Protein AF-A0A843VRE2-F1 (afdb_monomer_lite)

Organism: Colocasia esculenta (NCBI:txid4460)

Radius of gyration: 12.14 Å; chains: 1; bounding box: 26×36×26 Å

Sequence (67 aa):
MREIEKIFRAIRCADDDKVTLATYMLQKRADVWWASLLRSRFKDGTIEVAWDKFVRLFRAKFVPEHI

Structure (mmCIF, N/CA/C/O backbone):
data_AF-A0A843VRE2-F1
#
_entry.id   AF-A0A843VRE2-F1
#
loop_
_atom_site.group_PDB
_atom_site.id
_atom_site.type_symbol
_atom_site.label_atom_id
_atom_site.label_alt_id
_atom_site.label_comp_id
_atom_site.label_asym_id
_atom_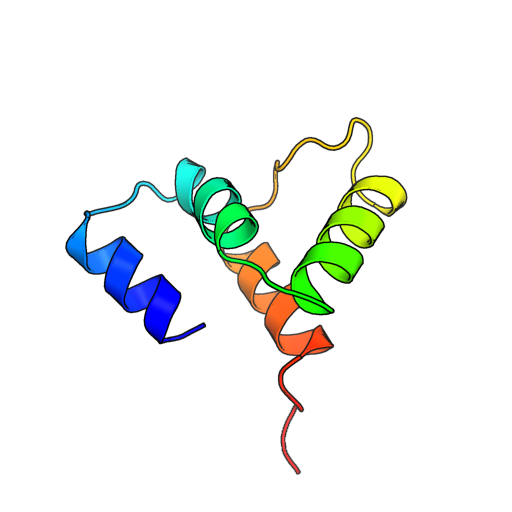site.label_entity_id
_atom_site.label_seq_id
_atom_site.pdbx_PDB_ins_code
_atom_site.Cartn_x
_atom_site.Cartn_y
_atom_site.Cartn_z
_atom_site.occupancy
_atom_site.B_iso_or_equiv
_atom_site.auth_seq_id
_atom_site.auth_comp_id
_atom_site.auth_asym_id
_atom_site.auth_atom_id
_atom_site.pdbx_PDB_model_num
ATOM 1 N N . MET A 1 1 ? 4.341 -11.431 2.401 1.00 81.38 1 MET A N 1
ATOM 2 C CA . MET A 1 1 ? 2.883 -11.252 2.209 1.00 81.38 1 MET A CA 1
ATOM 3 C C . MET A 1 1 ? 2.051 -11.979 3.256 1.00 81.38 1 MET A C 1
ATOM 5 O O . MET A 1 1 ? 1.295 -11.299 3.931 1.00 81.38 1 MET A O 1
ATOM 9 N N . ARG A 1 2 ? 2.235 -13.291 3.485 1.00 84.69 2 ARG A N 1
ATOM 10 C CA . ARG A 1 2 ? 1.456 -14.053 4.487 1.00 84.69 2 ARG A CA 1
ATOM 11 C C . ARG A 1 2 ? 1.402 -13.415 5.887 1.00 84.69 2 ARG A C 1
ATOM 13 O O . ARG A 1 2 ? 0.337 -13.377 6.485 1.00 84.69 2 ARG A O 1
ATOM 20 N N . GLU A 1 3 ? 2.521 -12.900 6.400 1.00 88.56 3 GLU A N 1
ATOM 21 C CA . GLU A 1 3 ? 2.548 -12.273 7.736 1.00 88.56 3 GLU A CA 1
ATOM 22 C C . GLU A 1 3 ? 1.764 -10.951 7.803 1.00 88.56 3 GLU A C 1
ATOM 24 O O . GLU A 1 3 ? 1.048 -10.711 8.770 1.00 88.56 3 GLU A O 1
ATOM 29 N N . ILE A 1 4 ? 1.809 -10.140 6.741 1.00 90.81 4 ILE A N 1
ATOM 30 C CA . ILE A 1 4 ? 1.007 -8.912 6.622 1.00 90.81 4 ILE A CA 1
ATOM 31 C C . ILE A 1 4 ? -0.494 -9.235 6.616 1.00 90.81 4 ILE A C 1
ATOM 33 O O . ILE A 1 4 ? -1.274 -8.602 7.321 1.00 90.81 4 ILE A O 1
ATOM 37 N N 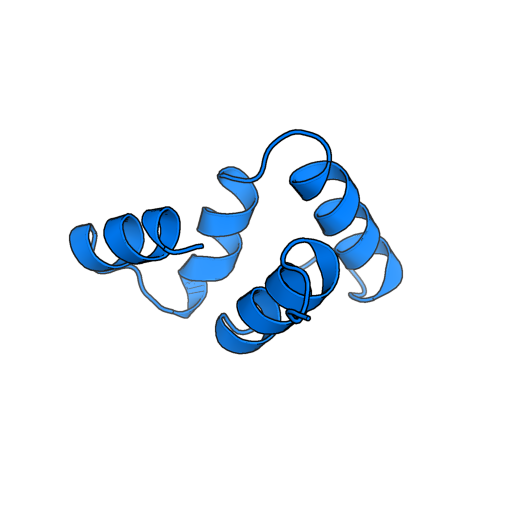. GLU A 1 5 ? -0.900 -10.275 5.884 1.00 90.69 5 GLU A N 1
ATOM 38 C CA . GLU A 1 5 ? -2.305 -10.688 5.807 1.00 90.69 5 GLU A CA 1
ATOM 39 C C . GLU A 1 5 ? -2.825 -11.219 7.153 1.00 90.69 5 GLU A C 1
ATOM 41 O O . GLU A 1 5 ? -3.975 -10.961 7.514 1.00 90.69 5 GLU A O 1
ATOM 46 N N . LYS A 1 6 ? -1.978 -11.910 7.934 1.00 93.25 6 LYS A N 1
ATOM 47 C CA . LYS A 1 6 ? -2.320 -12.325 9.304 1.00 93.25 6 LYS A CA 1
ATOM 48 C C . LYS A 1 6 ? -2.576 -11.122 10.211 1.00 93.25 6 LYS A C 1
ATOM 50 O O . LYS A 1 6 ? -3.563 -11.136 10.941 1.00 93.25 6 LYS A O 1
ATOM 55 N N . ILE A 1 7 ? -1.724 -10.095 10.146 1.00 93.75 7 ILE A N 1
ATOM 56 C CA . ILE A 1 7 ? -1.891 -8.866 10.934 1.00 93.75 7 ILE A CA 1
ATOM 57 C C . ILE A 1 7 ? -3.198 -8.176 10.549 1.00 93.75 7 ILE A C 1
ATOM 59 O O . ILE A 1 7 ? -4.020 -7.923 11.424 1.00 93.75 7 ILE A O 1
ATOM 63 N N . PHE A 1 8 ? -3.449 -7.966 9.254 1.00 95.12 8 PHE A N 1
ATOM 64 C CA . PHE A 1 8 ? -4.688 -7.340 8.781 1.00 95.12 8 PHE A CA 1
ATOM 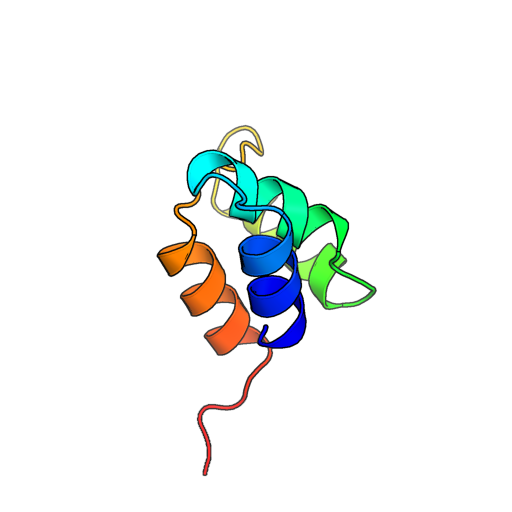65 C C . PHE A 1 8 ? -5.940 -8.084 9.223 1.00 95.12 8 PHE A C 1
ATOM 67 O O . PHE A 1 8 ? -6.916 -7.452 9.625 1.00 95.12 8 PHE A O 1
ATOM 74 N N . ARG A 1 9 ? -5.909 -9.420 9.210 1.00 94.62 9 ARG A N 1
ATOM 75 C CA . ARG A 1 9 ? -7.011 -10.229 9.733 1.00 94.62 9 ARG A CA 1
ATOM 76 C C . ARG A 1 9 ? -7.187 -10.048 11.241 1.00 94.62 9 ARG A C 1
ATOM 78 O O . ARG A 1 9 ? -8.324 -9.938 11.689 1.00 94.62 9 ARG A O 1
ATOM 85 N N . ALA A 1 10 ? -6.096 -10.008 12.007 1.00 96.12 10 ALA A N 1
ATOM 86 C CA . ALA A 1 10 ? -6.140 -9.848 13.459 1.00 96.12 10 ALA A CA 1
ATOM 87 C C . ALA A 1 10 ? -6.732 -8.494 13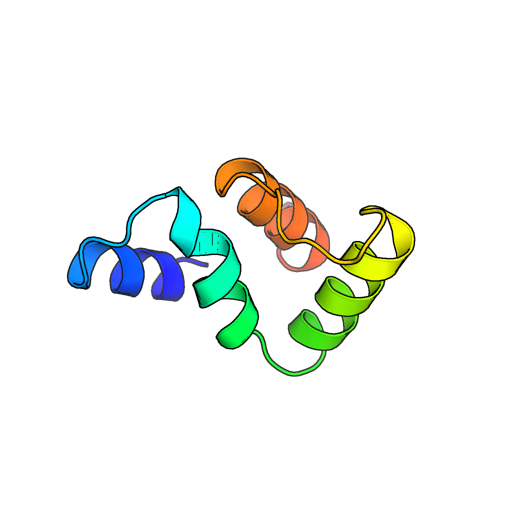.879 1.00 96.12 10 ALA A C 1
ATOM 89 O O . ALA A 1 10 ? -7.554 -8.448 14.789 1.00 96.12 10 ALA A O 1
ATOM 90 N N . ILE A 1 11 ? -6.373 -7.412 13.180 1.00 94.81 11 ILE A N 1
ATOM 91 C CA . ILE A 1 11 ? -6.871 -6.058 13.478 1.00 94.81 11 ILE A CA 1
ATOM 92 C C . ILE A 1 11 ? -8.164 -5.696 12.734 1.00 94.81 11 ILE A C 1
ATOM 94 O O . ILE A 1 11 ? -8.644 -4.577 12.870 1.00 94.81 11 ILE A O 1
ATOM 98 N N . ARG A 1 12 ? -8.727 -6.619 11.937 1.00 94.62 12 ARG A N 1
ATOM 99 C CA . ARG A 1 12 ? -9.898 -6.378 11.071 1.00 94.62 12 ARG A CA 1
ATOM 100 C C . ARG A 1 12 ? -9.722 -5.142 10.174 1.00 94.62 12 ARG A C 1
ATOM 102 O O . ARG A 1 12 ? -10.633 -4.332 10.043 1.00 94.62 12 ARG A O 1
ATOM 109 N N . CYS A 1 13 ? -8.543 -5.021 9.567 1.00 95.12 13 CYS A N 1
ATOM 110 C CA . CYS A 1 13 ? -8.174 -3.900 8.706 1.00 95.12 13 CYS A CA 1
ATOM 111 C C . CYS A 1 13 ? -9.159 -3.743 7.540 1.00 95.12 13 CYS A C 1
ATOM 113 O O . CYS A 1 13 ? -9.403 -4.717 6.817 1.00 95.12 13 CYS A O 1
ATOM 115 N N . ALA A 1 14 ? -9.663 -2.524 7.336 1.00 93.75 14 ALA A N 1
ATOM 116 C CA . ALA A 1 14 ? -10.458 -2.170 6.166 1.00 93.75 14 ALA A CA 1
ATOM 117 C C . ALA A 1 14 ? -9.610 -2.269 4.892 1.00 93.75 14 ALA A C 1
ATOM 119 O O . ALA A 1 14 ? -8.405 -2.015 4.933 1.00 93.75 14 ALA A O 1
ATOM 120 N N . ASP A 1 15 ? -10.225 -2.652 3.771 1.00 89.25 15 ASP A N 1
ATOM 121 C CA . ASP A 1 15 ? -9.513 -2.857 2.503 1.00 89.25 15 ASP A CA 1
ATOM 122 C C . ASP A 1 15 ? -8.821 -1.581 2.005 1.00 89.25 15 ASP A C 1
ATOM 124 O O . ASP A 1 15 ? -7.692 -1.666 1.514 1.00 89.25 15 ASP A O 1
ATOM 128 N N . ASP A 1 16 ? -9.442 -0.422 2.231 1.00 89.25 16 ASP A N 1
ATOM 129 C CA . ASP A 1 16 ? -8.924 0.896 1.846 1.00 89.25 16 ASP A CA 1
ATOM 130 C C . ASP A 1 16 ? -7.631 1.266 2.600 1.00 89.25 16 ASP A C 1
ATOM 132 O O . ASP A 1 16 ? -6.755 1.936 2.054 1.00 89.25 16 ASP A O 1
ATOM 136 N N . ASP A 1 17 ? -7.443 0.746 3.818 1.00 91.75 17 ASP A N 1
ATOM 137 C CA . ASP A 1 17 ? -6.263 1.023 4.648 1.00 91.75 17 ASP A CA 1
ATOM 138 C C . ASP A 1 17 ? -5.107 0.040 4.405 1.00 91.75 17 ASP A C 1
ATOM 140 O O . ASP A 1 17 ? -3.960 0.293 4.797 1.00 91.75 17 ASP A O 1
ATOM 144 N N . LYS A 1 18 ? -5.375 -1.103 3.758 1.00 93.31 18 LYS A N 1
ATOM 145 C CA . LYS A 1 18 ? -4.405 -2.204 3.653 1.00 93.31 18 LYS A CA 1
ATOM 146 C C . LYS A 1 18 ? -3.135 -1.802 2.925 1.00 93.31 18 LYS A C 1
ATOM 148 O O . LYS A 1 18 ? -2.048 -2.179 3.359 1.00 93.31 18 LYS A O 1
ATOM 153 N N . VAL A 1 19 ? -3.237 -1.074 1.812 1.00 92.06 19 VAL A N 1
ATOM 154 C CA . VAL A 1 19 ? -2.028 -0.697 1.067 1.00 92.06 19 VAL A CA 1
ATOM 155 C C . VAL A 1 19 ? -1.214 0.309 1.865 1.00 92.06 19 VAL A C 1
ATOM 157 O O . VAL A 1 19 ? -0.019 0.093 2.040 1.00 92.06 19 VAL A O 1
ATOM 160 N N . THR A 1 20 ? -1.850 1.328 2.440 1.00 91.38 20 THR A N 1
ATOM 161 C CA . THR A 1 20 ? -1.181 2.298 3.314 1.00 91.38 20 THR A CA 1
ATOM 162 C C . THR A 1 20 ? -0.401 1.591 4.424 1.00 91.38 20 THR A C 1
ATOM 164 O O . THR A 1 20 ? 0.819 1.740 4.514 1.00 91.38 20 THR A O 1
ATOM 167 N N . LEU A 1 21 ? -1.043 0.711 5.196 1.00 92.19 21 LEU A N 1
ATOM 168 C CA . LEU A 1 21 ? -0.375 -0.024 6.275 1.00 92.19 21 LEU A CA 1
ATOM 169 C C . LEU A 1 21 ? 0.714 -0.980 5.771 1.00 92.19 21 LEU A C 1
ATOM 171 O O . LEU A 1 21 ? 1.787 -1.059 6.369 1.00 92.19 21 LEU A O 1
ATOM 175 N N . ALA A 1 22 ? 0.488 -1.684 4.660 1.00 92.44 22 ALA A N 1
ATOM 176 C CA . ALA A 1 22 ? 1.488 -2.589 4.098 1.00 92.44 22 ALA A CA 1
ATOM 177 C C . ALA A 1 22 ? 2.748 -1.845 3.651 1.00 92.44 22 ALA A C 1
ATOM 179 O O . ALA A 1 22 ? 3.847 -2.377 3.792 1.00 92.44 22 ALA A O 1
ATOM 180 N N . THR A 1 23 ? 2.598 -0.622 3.135 1.00 90.62 23 THR A N 1
ATOM 181 C CA . THR A 1 23 ? 3.727 0.197 2.684 1.00 90.62 23 THR A CA 1
ATOM 182 C C . THR A 1 23 ? 4.595 0.674 3.840 1.00 90.62 23 THR A C 1
ATOM 184 O O . THR A 1 23 ? 5.814 0.581 3.735 1.00 90.62 23 THR A O 1
ATOM 187 N N . TYR A 1 24 ? 3.997 1.027 4.984 1.00 89.94 24 TYR A N 1
ATOM 188 C CA . TYR A 1 24 ? 4.740 1.307 6.221 1.00 89.94 24 TYR A CA 1
ATOM 189 C C . TYR A 1 24 ? 5.533 0.106 6.748 1.00 89.94 24 TYR A C 1
ATOM 191 O O . TYR A 1 24 ? 6.525 0.273 7.454 1.00 89.94 24 TYR A O 1
ATOM 199 N N . MET A 1 25 ? 5.109 -1.113 6.414 1.00 89.88 25 MET A N 1
ATOM 200 C CA . MET A 1 25 ? 5.794 -2.342 6.812 1.00 89.88 25 MET A CA 1
ATOM 201 C C . MET A 1 25 ? 6.892 -2.777 5.829 1.00 89.88 25 MET A C 1
ATOM 203 O O . MET A 1 25 ? 7.597 -3.755 6.099 1.00 89.88 25 MET A O 1
ATOM 207 N N . LEU A 1 26 ? 7.046 -2.107 4.680 1.00 91.19 26 LEU A N 1
ATOM 208 C CA . LEU A 1 26 ? 8.101 -2.434 3.725 1.00 91.19 26 LEU A CA 1
ATOM 209 C C . LEU A 1 26 ? 9.468 -2.028 4.267 1.00 91.19 26 LEU A C 1
ATOM 211 O O . LEU A 1 26 ? 9.630 -1.038 4.969 1.00 91.19 26 LEU A O 1
ATOM 215 N N . GLN A 1 27 ? 10.482 -2.813 3.915 1.00 90.50 27 GLN A N 1
ATOM 216 C CA . GLN A 1 27 ? 11.847 -2.575 4.364 1.00 90.50 27 GLN A CA 1
ATOM 217 C C . GLN A 1 27 ? 12.836 -2.710 3.210 1.00 90.50 27 GLN A C 1
ATOM 219 O O . GLN A 1 27 ? 12.656 -3.516 2.287 1.00 90.50 27 GLN A O 1
ATOM 224 N N . LYS A 1 28 ? 13.940 -1.960 3.303 1.00 93.00 28 LYS A N 1
ATOM 225 C CA . LYS A 1 28 ? 15.098 -2.053 2.403 1.00 93.00 28 LYS A CA 1
ATOM 226 C C . LYS A 1 28 ? 14.677 -1.931 0.928 1.00 93.00 28 LYS A C 1
ATOM 228 O O . LYS A 1 28 ? 14.083 -0.942 0.514 1.00 93.00 28 LYS A O 1
ATOM 233 N N . ARG A 1 29 ? 14.969 -2.958 0.122 1.00 92.19 29 ARG A N 1
ATOM 234 C CA . ARG A 1 29 ? 14.733 -2.976 -1.328 1.00 92.19 29 ARG A CA 1
ATOM 235 C C . ARG A 1 29 ? 13.251 -2.884 -1.701 1.00 92.19 29 ARG A C 1
ATOM 237 O O . ARG A 1 29 ? 12.944 -2.397 -2.784 1.00 92.19 29 ARG A O 1
ATOM 244 N N . ALA A 1 30 ? 12.356 -3.359 -0.836 1.00 91.94 30 ALA A N 1
ATOM 245 C CA . ALA A 1 30 ? 10.920 -3.310 -1.085 1.00 91.94 30 ALA A CA 1
ATOM 246 C C . ALA A 1 30 ? 10.366 -1.888 -0.977 1.00 91.94 30 ALA A C 1
ATOM 248 O O . ALA A 1 30 ? 9.614 -1.468 -1.852 1.00 91.94 30 ALA A O 1
ATOM 249 N N . ASP A 1 31 ? 10.804 -1.146 0.039 1.00 92.81 31 ASP A N 1
ATOM 250 C CA . ASP A 1 31 ? 10.401 0.240 0.275 1.00 92.81 31 ASP A CA 1
ATOM 251 C C . ASP A 1 31 ? 10.881 1.168 -0.855 1.00 92.81 31 ASP A C 1
ATOM 253 O O . ASP A 1 31 ? 10.082 1.813 -1.536 1.00 92.81 31 ASP A O 1
ATOM 257 N N . VAL A 1 32 ? 12.179 1.109 -1.183 1.00 93.62 32 VAL A N 1
ATOM 258 C CA . VAL A 1 32 ? 12.767 1.901 -2.280 1.00 93.62 32 VAL A CA 1
ATOM 259 C C . VAL A 1 32 ? 12.071 1.630 -3.618 1.00 93.62 32 VAL A C 1
ATOM 261 O O . VAL A 1 32 ? 11.778 2.560 -4.375 1.00 93.62 32 VAL A O 1
ATOM 264 N N . TRP A 1 33 ? 11.795 0.358 -3.922 1.00 93.75 33 TRP A N 1
ATOM 265 C CA . TRP A 1 33 ? 11.086 -0.015 -5.144 1.00 93.75 33 TRP A CA 1
ATOM 266 C C . TRP A 1 33 ? 9.658 0.526 -5.161 1.00 93.75 33 TRP A C 1
ATOM 268 O O . TRP A 1 33 ? 9.243 1.081 -6.178 1.00 93.75 33 TRP A O 1
ATOM 278 N N . TRP A 1 34 ? 8.916 0.386 -4.061 1.00 91.88 34 TRP A N 1
ATOM 279 C CA . TRP A 1 34 ? 7.533 0.841 -3.996 1.00 91.88 34 TRP A CA 1
ATOM 280 C C . TRP A 1 34 ? 7.438 2.361 -4.150 1.00 91.88 34 TRP A C 1
ATOM 282 O O . TRP A 1 34 ? 6.666 2.845 -4.976 1.00 91.88 34 TRP A O 1
ATOM 292 N N . ALA A 1 35 ? 8.302 3.116 -3.470 1.00 89.81 35 ALA A N 1
ATOM 293 C CA . ALA A 1 35 ? 8.371 4.568 -3.607 1.00 89.81 35 ALA A CA 1
ATOM 294 C C . ALA A 1 35 ? 8.723 5.008 -5.044 1.00 89.81 35 ALA A C 1
ATOM 296 O O . ALA A 1 35 ? 8.172 5.981 -5.561 1.00 89.81 35 ALA A O 1
ATOM 297 N N . SER A 1 36 ? 9.620 4.284 -5.723 1.00 90.12 36 SER A N 1
ATOM 298 C CA . SER A 1 36 ? 9.941 4.526 -7.138 1.00 90.12 36 SER A CA 1
ATOM 299 C C . SER A 1 36 ? 8.767 4.200 -8.068 1.00 90.12 36 SER A C 1
ATOM 301 O O . SER A 1 36 ? 8.513 4.937 -9.025 1.00 90.12 36 SER A O 1
ATOM 303 N N . LEU A 1 37 ? 8.023 3.129 -7.783 1.00 89.44 37 LEU A N 1
ATOM 304 C CA . LEU A 1 37 ? 6.833 2.755 -8.538 1.00 89.44 37 LEU A CA 1
ATOM 305 C C . LEU A 1 37 ? 5.722 3.801 -8.383 1.00 89.44 37 LEU A C 1
ATOM 307 O O . LEU A 1 37 ? 5.128 4.185 -9.387 1.00 89.44 37 LEU A O 1
ATOM 311 N N . LEU A 1 38 ? 5.496 4.301 -7.163 1.00 86.94 38 LEU A N 1
ATOM 312 C CA . LEU A 1 38 ? 4.555 5.390 -6.893 1.00 86.94 38 LEU A CA 1
ATOM 313 C C . LEU A 1 38 ? 4.896 6.625 -7.727 1.00 86.94 38 LEU A C 1
ATOM 315 O O . LEU A 1 38 ? 4.076 7.049 -8.531 1.00 86.94 38 LEU A O 1
ATOM 319 N N . ARG A 1 39 ? 6.139 7.117 -7.647 1.00 86.00 39 ARG A N 1
ATOM 320 C CA . ARG A 1 39 ? 6.577 8.303 -8.407 1.00 86.00 39 ARG A CA 1
ATOM 321 C C . ARG A 1 39 ? 6.486 8.152 -9.927 1.00 86.00 39 ARG A C 1
ATOM 323 O O . ARG A 1 39 ? 6.295 9.143 -10.619 1.00 86.00 39 ARG A O 1
ATOM 330 N N . SER A 1 40 ? 6.686 6.944 -10.453 1.00 84.31 40 SER A N 1
ATOM 331 C CA . SER A 1 40 ? 6.722 6.713 -11.905 1.00 84.31 40 SER A CA 1
ATOM 332 C C . SER A 1 40 ? 5.358 6.407 -12.517 1.00 84.31 40 SER A C 1
ATOM 334 O O . SER A 1 40 ? 5.136 6.735 -13.681 1.00 84.31 40 SER A O 1
ATOM 336 N N . ARG A 1 41 ? 4.454 5.753 -11.775 1.00 78.25 41 ARG A N 1
ATOM 337 C CA . ARG A 1 41 ? 3.174 5.265 -12.314 1.00 78.25 41 ARG A CA 1
ATOM 338 C C . ARG A 1 41 ? 1.935 5.943 -11.757 1.00 78.25 41 ARG A C 1
ATOM 340 O O . ARG A 1 41 ? 0.901 5.875 -12.415 1.00 78.25 41 ARG A O 1
ATOM 347 N N . PHE A 1 42 ? 2.017 6.568 -10.590 1.00 73.88 42 PHE A N 1
ATOM 348 C CA . PHE A 1 42 ? 0.876 7.198 -9.941 1.00 73.88 42 PHE A CA 1
ATOM 349 C C . PHE A 1 42 ? 1.161 8.696 -9.853 1.00 73.88 42 PHE A C 1
ATOM 351 O O . PHE A 1 42 ? 2.062 9.130 -9.135 1.00 73.88 42 PHE A O 1
ATOM 358 N N . LYS A 1 43 ? 0.443 9.485 -10.665 1.00 60.88 43 LYS A N 1
ATOM 359 C CA . LYS A 1 43 ? 0.515 10.947 -10.574 1.00 60.88 43 LYS A CA 1
ATOM 360 C C . LYS A 1 43 ? 0.129 11.336 -9.143 1.00 60.88 43 LYS A C 1
ATOM 362 O O . LYS A 1 43 ? -0.792 10.759 -8.582 1.00 60.88 43 LYS A O 1
ATOM 367 N N . ASP A 1 44 ? 0.908 12.236 -8.558 1.00 65.81 44 ASP A N 1
ATOM 368 C CA . ASP A 1 44 ? 0.722 12.804 -7.214 1.00 65.81 44 ASP A CA 1
ATOM 369 C C . ASP A 1 44 ? 1.105 11.911 -6.019 1.00 65.81 44 ASP A C 1
ATOM 371 O O . ASP A 1 44 ? 0.955 12.319 -4.870 1.00 65.81 44 ASP A O 1
ATOM 375 N N . GLY A 1 45 ? 1.691 10.727 -6.252 1.00 59.12 45 GLY A N 1
ATOM 376 C CA . GLY A 1 45 ? 2.226 9.887 -5.168 1.00 59.12 45 GLY A CA 1
ATOM 377 C C . GLY A 1 45 ? 1.160 9.329 -4.218 1.00 59.12 45 GLY A C 1
ATOM 378 O O . GLY A 1 45 ? 1.502 8.807 -3.156 1.00 59.12 45 GLY A O 1
ATOM 379 N N . THR A 1 46 ? -0.116 9.418 -4.597 1.00 62.81 46 THR A N 1
ATOM 380 C CA . THR A 1 46 ? -1.239 8.873 -3.842 1.00 62.81 46 THR A CA 1
ATOM 381 C C . THR A 1 46 ? -1.312 7.357 -4.000 1.00 62.81 46 THR A C 1
ATOM 383 O O . THR A 1 46 ? -1.110 6.782 -5.074 1.00 62.81 46 THR A O 1
ATOM 386 N N . ILE A 1 47 ? -1.598 6.682 -2.887 1.00 63.88 47 ILE A N 1
ATOM 387 C CA . ILE A 1 47 ? -1.824 5.239 -2.843 1.00 63.88 47 ILE A CA 1
ATOM 388 C C . ILE A 1 47 ? -3.306 4.985 -3.159 1.00 63.88 47 ILE A C 1
ATOM 390 O O . ILE A 1 47 ? -4.075 4.573 -2.304 1.00 63.88 47 ILE A O 1
ATOM 394 N N . GLU A 1 48 ? -3.724 5.215 -4.404 1.00 71.81 48 GLU A N 1
ATOM 395 C CA . GLU A 1 48 ? -5.038 4.759 -4.908 1.00 71.81 48 GLU A CA 1
ATOM 396 C C . GLU A 1 48 ? -4.930 3.352 -5.518 1.00 71.81 48 GLU A C 1
ATOM 398 O O . GLU A 1 48 ? -5.441 3.036 -6.595 1.00 71.81 48 GLU A O 1
ATOM 403 N N . VAL A 1 49 ? -4.155 2.486 -4.869 1.00 84.38 49 VAL A N 1
ATOM 404 C CA . VAL A 1 49 ? -3.935 1.119 -5.332 1.00 84.38 49 VAL A CA 1
ATOM 405 C C . VAL A 1 49 ? -4.846 0.210 -4.531 1.00 84.38 49 VAL A C 1
ATOM 407 O O . VAL A 1 49 ? -4.698 0.112 -3.321 1.00 84.38 49 VAL A O 1
ATOM 410 N N . ALA A 1 50 ? -5.755 -0.493 -5.202 1.00 89.38 50 ALA A N 1
ATOM 411 C CA . ALA A 1 50 ? -6.518 -1.558 -4.564 1.00 89.38 50 ALA A CA 1
ATOM 412 C C . ALA A 1 50 ? -5.578 -2.658 -4.030 1.00 89.38 50 ALA A C 1
ATOM 414 O O . ALA A 1 50 ? -4.527 -2.950 -4.618 1.00 89.38 50 ALA A O 1
ATOM 415 N N . TRP A 1 51 ? -5.952 -3.281 -2.910 1.00 91.31 51 TRP A N 1
ATOM 416 C CA . TRP A 1 51 ? -5.120 -4.278 -2.231 1.00 91.31 51 TRP A CA 1
ATOM 417 C C . TRP A 1 51 ? -4.685 -5.431 -3.153 1.00 91.31 51 TRP A C 1
ATOM 419 O O . TRP A 1 51 ? -3.522 -5.840 -3.138 1.00 91.31 51 TRP A O 1
ATOM 429 N N . ASP A 1 52 ? -5.580 -5.921 -4.012 1.00 91.00 52 ASP A N 1
ATOM 430 C CA . ASP A 1 52 ? -5.294 -6.988 -4.977 1.00 91.00 52 ASP A CA 1
ATOM 431 C C . ASP A 1 52 ? -4.173 -6.592 -5.957 1.00 91.00 52 ASP A C 1
ATOM 433 O O . ASP A 1 52 ? -3.240 -7.364 -6.211 1.00 91.00 52 ASP A O 1
ATOM 437 N N . LYS A 1 53 ? -4.211 -5.354 -6.456 1.00 90.06 53 LYS A N 1
ATOM 438 C CA . LYS A 1 53 ? -3.220 -4.800 -7.374 1.00 90.06 53 LYS A CA 1
ATOM 439 C C . LYS A 1 53 ? -1.870 -4.641 -6.684 1.00 90.06 53 LYS A C 1
ATOM 441 O O . LYS A 1 53 ? -0.855 -4.999 -7.285 1.00 90.06 53 LYS A O 1
ATOM 446 N N . PHE A 1 54 ? -1.846 -4.182 -5.430 1.00 91.00 54 PHE A N 1
ATOM 447 C CA . PHE A 1 54 ? -0.623 -4.150 -4.622 1.00 91.00 54 PHE A CA 1
ATOM 448 C C . PHE A 1 54 ? -0.008 -5.549 -4.502 1.00 91.00 54 PHE A C 1
ATOM 450 O O . PHE A 1 54 ? 1.162 -5.735 -4.837 1.00 91.00 54 PHE A O 1
ATOM 4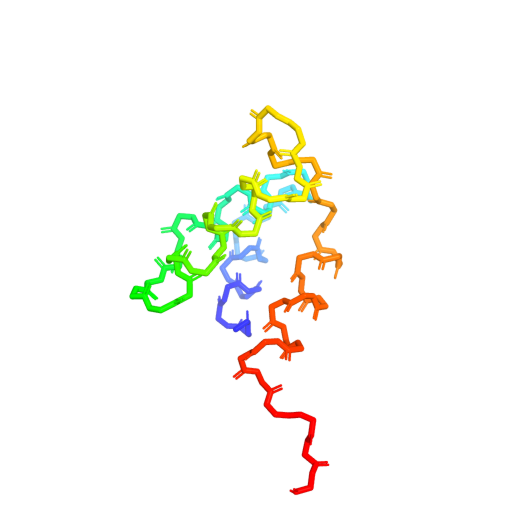57 N N . VAL A 1 55 ? -0.799 -6.550 -4.099 1.00 90.94 55 VAL A N 1
ATOM 458 C CA . VAL A 1 55 ? -0.329 -7.933 -3.922 1.00 90.94 55 VAL A CA 1
ATOM 459 C C . VAL A 1 55 ? 0.240 -8.495 -5.224 1.00 90.94 55 VAL A C 1
ATOM 461 O O . VAL A 1 55 ? 1.316 -9.096 -5.204 1.00 90.94 55 VAL A O 1
ATOM 464 N N . ARG A 1 56 ? -0.439 -8.282 -6.358 1.00 90.69 56 ARG A N 1
ATOM 465 C CA . ARG A 1 56 ? 0.026 -8.733 -7.680 1.00 90.69 56 ARG A CA 1
ATOM 466 C C . ARG A 1 56 ? 1.362 -8.103 -8.062 1.00 90.69 56 ARG A C 1
ATOM 468 O O . ARG A 1 56 ? 2.290 -8.826 -8.417 1.00 90.69 56 ARG A O 1
ATOM 475 N N . LEU A 1 57 ? 1.481 -6.779 -7.951 1.00 91.06 57 LEU A N 1
ATOM 476 C CA . LEU A 1 57 ? 2.718 -6.055 -8.264 1.00 91.06 57 LEU A CA 1
ATOM 477 C C . LEU A 1 57 ? 3.869 -6.480 -7.348 1.00 91.06 57 LEU A C 1
ATOM 479 O O . LEU A 1 57 ? 4.986 -6.701 -7.815 1.00 91.06 57 LEU A O 1
ATOM 483 N N . PHE A 1 58 ? 3.594 -6.617 -6.050 1.00 91.25 58 PHE A N 1
ATOM 484 C CA . PHE A 1 58 ? 4.588 -7.020 -5.063 1.00 91.25 58 PHE A CA 1
ATOM 485 C C . PHE A 1 58 ? 5.099 -8.439 -5.325 1.00 91.25 58 PHE A C 1
ATOM 487 O O . PHE A 1 58 ? 6.309 -8.671 -5.322 1.00 91.25 58 PHE A O 1
ATOM 494 N N . ARG A 1 59 ? 4.188 -9.387 -5.591 1.00 90.12 59 ARG A N 1
ATOM 495 C CA . ARG A 1 59 ? 4.544 -10.771 -5.931 1.00 90.12 59 ARG A CA 1
ATOM 496 C C . ARG A 1 59 ? 5.375 -10.819 -7.206 1.00 90.12 59 ARG A C 1
ATOM 498 O O . ARG A 1 59 ? 6.475 -11.339 -7.141 1.00 90.12 59 ARG A O 1
ATOM 505 N N . ALA A 1 60 ? 4.938 -10.172 -8.286 1.00 89.81 60 ALA A N 1
ATOM 506 C CA . ALA A 1 60 ? 5.686 -10.140 -9.545 1.00 89.81 60 ALA A CA 1
ATOM 507 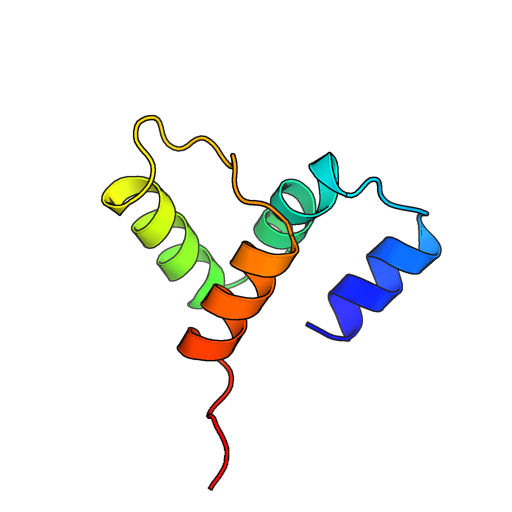C C . ALA A 1 60 ? 7.119 -9.586 -9.397 1.00 89.81 60 ALA A C 1
ATOM 509 O O . ALA A 1 60 ? 8.011 -9.959 -10.155 1.00 89.81 60 ALA A O 1
ATOM 510 N N . LYS A 1 61 ? 7.365 -8.687 -8.432 1.00 90.38 61 LYS A N 1
ATOM 511 C CA . LYS A 1 61 ? 8.698 -8.111 -8.200 1.00 90.38 61 LYS A CA 1
ATOM 512 C C . LYS A 1 61 ? 9.599 -8.952 -7.291 1.00 90.38 61 LYS A C 1
ATOM 514 O O . LYS A 1 61 ? 10.812 -8.976 -7.511 1.00 90.38 61 LYS A O 1
ATOM 519 N N . PHE A 1 62 ? 9.049 -9.533 -6.225 1.00 87.81 62 PHE A N 1
ATOM 520 C CA . PHE A 1 62 ? 9.839 -10.109 -5.125 1.00 87.81 62 PHE A CA 1
ATOM 521 C C . PHE A 1 62 ? 9.637 -11.601 -4.902 1.00 87.81 62 PHE A C 1
ATOM 523 O O . PHE A 1 62 ? 10.428 -12.205 -4.180 1.00 87.81 62 PHE A O 1
ATOM 530 N N . VAL A 1 63 ? 8.599 -12.188 -5.484 1.00 82.06 63 VAL A N 1
ATOM 531 C CA . VAL A 1 63 ? 8.326 -13.619 -5.416 1.00 82.06 63 VAL A CA 1
ATOM 532 C C . VAL A 1 63 ? 8.578 -14.178 -6.814 1.00 82.06 63 VAL A C 1
ATOM 534 O O . VAL A 1 63 ? 7.866 -13.796 -7.739 1.00 82.06 63 VAL A O 1
ATOM 537 N N . PRO A 1 64 ? 9.586 -15.042 -7.005 1.00 77.06 64 PRO A N 1
ATOM 538 C CA . PRO A 1 64 ? 9.749 -15.737 -8.272 1.00 77.06 64 PRO A CA 1
ATOM 539 C C . PRO A 1 64 ? 8.463 -16.508 -8.597 1.00 77.06 64 PRO A C 1
ATOM 541 O O . PRO A 1 64 ? 7.943 -17.226 -7.738 1.00 77.06 64 PRO A O 1
ATOM 544 N N . GLU A 1 65 ? 7.940 -16.365 -9.815 1.00 65.50 65 GLU A N 1
ATOM 545 C CA . GLU A 1 65 ? 7.028 -17.369 -10.366 1.00 65.50 65 GLU A CA 1
ATOM 546 C C . GLU A 1 65 ? 7.873 -18.632 -10.529 1.00 65.50 65 GLU A C 1
ATOM 548 O O . GLU A 1 65 ? 8.750 -18.684 -11.384 1.00 65.50 65 GLU A O 1
ATOM 553 N N . HIS A 1 66 ? 7.730 -19.580 -9.604 1.00 60.53 66 HIS A N 1
ATOM 554 C CA . HIS A 1 66 ? 8.529 -20.800 -9.600 1.00 60.53 66 HIS A CA 1
ATOM 555 C C . HIS A 1 66 ? 8.474 -21.490 -10.965 1.00 60.53 66 HIS A C 1
ATOM 557 O O . HIS A 1 66 ? 7.406 -21.945 -11.376 1.00 60.53 66 HIS A O 1
ATOM 563 N N . ILE A 1 67 ? 9.645 -21.644 -11.583 1.00 43.22 67 ILE A N 1
ATOM 564 C CA . ILE A 1 67 ? 10.319 -22.948 -11.602 1.00 43.22 67 ILE A CA 1
ATOM 565 C C . ILE A 1 67 ? 11.726 -22.747 -11.042 1.00 43.22 67 ILE A C 1
ATOM 567 O O . ILE A 1 67 ? 12.457 -21.890 -11.583 1.00 43.22 67 ILE A O 1
#

Secondary structure (DSSP, 8-state):
-HHHHHHHHHTT--HHHHHHHHHHT--THHHHHHHHHHHHHSGGG-----HHHHHHHHHHHHS----

Foldseek 3Di:
DVVLVVVCVVVVPDQQCSVVVVQVVDDDPRNVVVQVCLVPPPPPSDPPDGPVRVVVVSCVVPPDPDD

pLDDT: mean 86.13, std 10.87, range [43.22, 96.12]